Protein AF-A0A1W1VHI2-F1 (afdb_monomer_lite)

Sequence (92 aa):
MKRLRHSTVEPVFGSLIHHYGLRRIGMRGQAGAHKAMLLAAMAYNLKKLLNHRPTQFLSVALALPKPPPPPSTLPFQLRTKRRGLQRQQVQG

Radius of gyration: 27.75 Å; chains: 1; bounding box: 53×63×54 Å

Foldseek 3Di:
DQPPVNQDLDLPLVCCVPVVVLVDDPAPDPVRSVVVSVVVSNVVSVVCVVPDDDPVVVVVVVPDDDPDDDPPPDPDPPPPPPPDDPDDDDDD

Secondary structure (DSSP, 8-state):
---GGGTS-S--HHHHHHHS-TTS---SHHHHHHHHHHHHHHHHHHHHHHT---THHHHHHHHSPPPPPPPSS----------S--------

Structure (mmCIF, N/CA/C/O backbone):
data_AF-A0A1W1VHI2-F1
#
_entry.id   AF-A0A1W1VHI2-F1
#
loop_
_atom_site.group_PDB
_atom_site.id
_atom_site.type_symbol
_atom_site.label_atom_id
_atom_site.label_alt_id
_atom_site.label_comp_id
_atom_site.label_asym_id
_atom_site.label_entity_id
_atom_site.label_seq_id
_atom_site.pdbx_PDB_ins_code
_atom_site.Cartn_x
_atom_site.Cartn_y
_atom_site.Cartn_z
_atom_site.occupancy
_atom_site.B_iso_or_equiv
_atom_site.auth_seq_id
_atom_site.auth_comp_id
_atom_site.auth_asym_id
_atom_site.auth_atom_id
_atom_site.pdbx_PDB_model_num
ATOM 1 N N . MET A 1 1 ? 14.737 -14.891 -2.361 1.00 49.53 1 MET A N 1
ATOM 2 C CA . MET A 1 1 ? 13.573 -15.161 -3.238 1.00 49.53 1 MET A CA 1
ATOM 3 C C . MET A 1 1 ? 12.451 -14.190 -2.873 1.00 49.53 1 MET A C 1
ATOM 5 O O . MET A 1 1 ? 12.027 -14.174 -1.723 1.00 49.53 1 MET A O 1
ATOM 9 N N . LYS A 1 2 ? 12.026 -13.307 -3.785 1.00 55.56 2 LYS A N 1
ATOM 10 C CA . LYS A 1 2 ? 10.965 -12.321 -3.509 1.00 55.56 2 LYS A CA 1
ATOM 11 C C . LYS A 1 2 ? 9.647 -13.096 -3.346 1.00 55.56 2 LYS A C 1
ATOM 13 O O . LYS A 1 2 ? 9.219 -13.733 -4.301 1.00 55.56 2 LYS A O 1
ATOM 18 N N . ARG A 1 3 ? 9.044 -13.122 -2.145 1.00 59.41 3 ARG A N 1
ATOM 19 C CA . ARG A 1 3 ? 7.755 -13.818 -1.904 1.00 59.41 3 ARG A CA 1
ATOM 20 C C . ARG A 1 3 ? 6.746 -13.358 -2.962 1.00 59.41 3 ARG A C 1
ATOM 22 O O . ARG A 1 3 ? 6.590 -12.158 -3.110 1.00 59.41 3 ARG A O 1
ATOM 29 N N . LEU A 1 4 ? 6.053 -14.262 -3.656 1.00 60.00 4 LEU A N 1
ATOM 30 C CA . LEU A 1 4 ? 5.136 -13.957 -4.779 1.00 60.00 4 LEU A CA 1
ATOM 31 C C . LEU A 1 4 ? 4.014 -12.947 -4.436 1.00 60.00 4 LEU A C 1
ATOM 33 O O . LEU A 1 4 ? 3.555 -12.192 -5.286 1.00 60.00 4 LEU A O 1
ATOM 37 N N . ARG A 1 5 ? 3.640 -12.833 -3.155 1.00 57.44 5 ARG A N 1
ATOM 38 C CA . ARG A 1 5 ? 2.711 -11.800 -2.632 1.00 57.44 5 ARG A CA 1
ATOM 39 C C . ARG A 1 5 ? 3.281 -10.369 -2.730 1.00 57.44 5 ARG A C 1
ATOM 41 O O . ARG A 1 5 ? 2.572 -9.387 -2.897 1.00 57.44 5 ARG A O 1
ATOM 48 N N . HIS A 1 6 ? 4.608 -10.315 -2.724 1.00 57.94 6 HIS A N 1
ATOM 49 C CA . HIS A 1 6 ? 5.541 -9.305 -3.211 1.00 57.94 6 HIS A CA 1
ATOM 50 C C . HIS A 1 6 ? 5.215 -8.504 -4.461 1.00 57.94 6 HIS A C 1
ATOM 52 O O . HIS A 1 6 ? 5.595 -7.343 -4.567 1.00 57.94 6 HIS A O 1
ATOM 58 N N . SER A 1 7 ? 4.627 -9.165 -5.463 1.00 56.81 7 SER A N 1
ATOM 59 C CA . SER A 1 7 ? 4.664 -8.748 -6.877 1.00 56.81 7 SER A CA 1
ATOM 60 C C . SER A 1 7 ? 3.305 -8.370 -7.453 1.00 56.81 7 SER A C 1
ATOM 62 O O . SER A 1 7 ? 3.276 -7.544 -8.355 1.00 56.81 7 SER A O 1
ATOM 64 N N . THR A 1 8 ? 2.199 -8.838 -6.877 1.00 60.09 8 THR A N 1
ATOM 65 C CA . THR A 1 8 ? 0.849 -8.556 -7.401 1.00 60.09 8 THR A CA 1
ATOM 66 C C . THR A 1 8 ? 0.242 -7.283 -6.795 1.00 60.09 8 THR A C 1
ATOM 68 O O . THR A 1 8 ? 0.644 -6.850 -5.711 1.00 60.09 8 THR A O 1
ATOM 71 N N . VAL A 1 9 ? -0.665 -6.645 -7.536 1.00 53.69 9 VAL A N 1
ATOM 72 C CA . VAL A 1 9 ? -1.387 -5.400 -7.210 1.00 53.69 9 VAL A CA 1
ATOM 73 C C . VAL A 1 9 ? -2.585 -5.716 -6.303 1.00 53.69 9 VAL A C 1
ATOM 75 O O . VAL A 1 9 ? -3.732 -5.499 -6.667 1.00 53.69 9 VAL A O 1
ATOM 78 N N . GLU A 1 10 ? -2.340 -6.283 -5.124 1.00 59.09 10 GLU A N 1
ATOM 79 C CA . GLU A 1 10 ? -3.398 -6.570 -4.145 1.00 59.09 10 GLU A CA 1
ATOM 80 C C . GLU A 1 10 ? -3.225 -5.710 -2.892 1.00 59.09 10 GLU A C 1
ATOM 82 O O . GLU A 1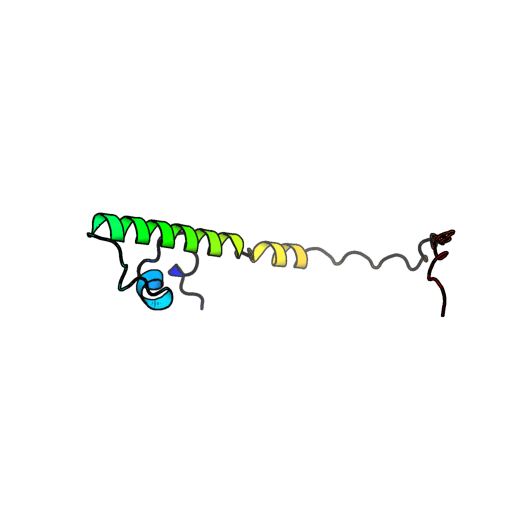 10 ? -2.096 -5.344 -2.552 1.00 59.09 10 GLU A O 1
ATOM 87 N N . PRO A 1 11 ? -4.315 -5.344 -2.196 1.00 64.75 11 PRO A N 1
ATOM 88 C CA . PRO A 1 11 ? -4.222 -4.609 -0.946 1.00 64.75 11 PRO A CA 1
ATOM 89 C C . PRO A 1 11 ? -3.590 -5.496 0.132 1.00 64.75 11 PRO A C 1
ATOM 91 O O . PRO A 1 11 ? -4.261 -6.276 0.805 1.00 64.75 11 PRO A O 1
ATOM 94 N N . VAL A 1 12 ? -2.269 -5.393 0.309 1.00 71.56 12 VAL A N 1
ATOM 95 C CA . VAL A 1 12 ? -1.553 -6.191 1.311 1.00 71.56 12 VAL A CA 1
ATOM 96 C C . VAL A 1 12 ? -1.754 -5.579 2.697 1.00 71.56 12 VAL A C 1
ATOM 98 O O . VAL A 1 12 ? -0.878 -4.903 3.239 1.00 71.56 12 VAL A O 1
ATOM 101 N N . PHE A 1 13 ? -2.920 -5.837 3.289 1.00 78.62 13 PHE A N 1
ATOM 102 C CA . PHE A 1 13 ? -3.275 -5.366 4.627 1.00 78.62 13 PHE A CA 1
ATOM 103 C C . PHE A 1 13 ? -2.240 -5.756 5.683 1.00 78.62 13 PHE A C 1
ATOM 105 O O . PHE A 1 13 ? -1.876 -4.924 6.506 1.00 78.62 13 PHE A O 1
ATOM 112 N N . GLY A 1 14 ? -1.673 -6.964 5.611 1.00 84.38 14 GLY A N 1
ATOM 113 C CA . GLY A 1 14 ? -0.613 -7.383 6.534 1.00 84.38 14 GLY A CA 1
ATOM 114 C C . GLY A 1 14 ? 0.614 -6.464 6.496 1.00 84.38 14 GLY A C 1
ATOM 115 O O . GLY A 1 14 ? 1.094 -6.027 7.538 1.00 84.38 14 GLY A O 1
ATOM 116 N N . SER A 1 15 ? 1.091 -6.095 5.304 1.00 85.00 15 SER A N 1
ATOM 117 C CA . SER A 1 15 ? 2.238 -5.188 5.171 1.00 85.00 15 SER A CA 1
ATOM 118 C C . SER A 1 15 ? 1.906 -3.784 5.660 1.00 85.00 15 SER A C 1
ATOM 120 O O . SER A 1 15 ? 2.726 -3.146 6.311 1.00 85.00 15 SER A O 1
ATOM 122 N N . LEU A 1 16 ? 0.696 -3.310 5.383 1.00 88.81 16 LEU A N 1
ATOM 123 C CA . LEU A 1 16 ? 0.224 -2.012 5.850 1.00 88.81 16 LEU A CA 1
ATOM 124 C C . LEU A 1 16 ? 0.155 -1.945 7.384 1.00 88.81 16 LEU A C 1
ATOM 126 O O . LEU A 1 16 ? 0.628 -0.982 7.986 1.00 88.81 16 LEU A O 1
ATOM 130 N N . ILE A 1 17 ? -0.353 -3.000 8.021 1.00 89.69 17 ILE A N 1
ATOM 131 C CA . ILE A 1 17 ? -0.490 -3.103 9.478 1.00 89.69 17 ILE A CA 1
ATOM 132 C C . ILE A 1 17 ? 0.880 -3.210 10.162 1.00 89.69 17 ILE A C 1
ATOM 134 O O . ILE A 1 17 ? 1.119 -2.516 11.151 1.00 89.69 17 ILE A O 1
ATOM 138 N N . HIS A 1 18 ? 1.776 -4.059 9.647 1.00 87.81 18 HIS A N 1
ATOM 139 C CA . HIS A 1 18 ? 3.044 -4.375 10.314 1.00 87.81 18 HIS A CA 1
ATOM 140 C C . HIS A 1 18 ? 4.212 -3.460 9.919 1.00 87.81 18 HIS A C 1
ATOM 142 O O . HIS A 1 18 ? 5.031 -3.145 10.774 1.00 87.81 18 HIS A O 1
ATOM 148 N N . HIS A 1 19 ? 4.296 -3.016 8.660 1.00 85.94 19 HIS A N 1
ATOM 149 C CA . HIS A 1 19 ? 5.425 -2.216 8.157 1.00 85.94 19 HIS A CA 1
ATOM 150 C C . HIS A 1 19 ? 5.099 -0.733 7.958 1.00 85.94 19 HIS A C 1
ATOM 152 O O . HIS A 1 19 ? 6.001 0.092 8.055 1.00 85.94 19 HIS A O 1
ATOM 158 N N . TYR A 1 20 ? 3.836 -0.383 7.696 1.00 88.25 20 TYR A N 1
ATOM 159 C CA . TYR A 1 20 ? 3.402 1.014 7.533 1.00 88.25 20 TYR A CA 1
ATOM 160 C C . TYR A 1 20 ? 2.663 1.564 8.761 1.00 88.25 20 TYR A C 1
ATOM 162 O O . TYR A 1 20 ? 2.090 2.648 8.703 1.00 88.25 20 TYR A O 1
ATOM 170 N N . GLY A 1 21 ? 2.667 0.832 9.880 1.00 89.94 21 GLY A N 1
ATOM 171 C CA . GLY A 1 21 ? 2.126 1.313 11.152 1.00 89.94 21 GLY A CA 1
ATOM 172 C C . GLY A 1 21 ? 0.599 1.433 11.206 1.00 89.94 21 GLY A C 1
ATOM 173 O O . GLY A 1 21 ? 0.073 2.028 12.143 1.00 89.94 21 GLY A O 1
ATOM 174 N N . LEU A 1 22 ? -0.142 0.835 10.267 1.00 92.38 22 LEU A N 1
ATOM 175 C CA . LEU A 1 22 ? -1.607 0.945 10.201 1.00 92.38 22 LEU A CA 1
ATOM 176 C C . LEU A 1 22 ? -2.349 0.005 11.168 1.00 92.38 22 LEU A C 1
ATOM 178 O O . LEU A 1 22 ? -3.538 -0.253 11.006 1.00 92.38 22 LEU A O 1
ATOM 182 N N . ARG A 1 23 ? -1.673 -0.490 12.214 1.00 91.38 23 ARG A N 1
ATOM 183 C CA . ARG A 1 23 ? -2.294 -1.279 13.293 1.00 91.38 23 ARG A CA 1
ATOM 184 C C . ARG A 1 23 ? -3.218 -0.442 14.184 1.00 91.38 23 ARG A C 1
ATOM 186 O O . ARG A 1 23 ? -4.181 -0.978 14.723 1.00 91.38 23 ARG A O 1
ATOM 193 N N . ARG A 1 24 ? -2.929 0.853 14.364 1.00 90.00 24 ARG A N 1
ATOM 194 C CA . ARG A 1 24 ? -3.755 1.791 15.146 1.00 90.00 24 ARG A CA 1
ATOM 195 C C . ARG A 1 24 ? -4.042 3.032 14.306 1.00 90.00 24 ARG A C 1
ATOM 197 O O . ARG A 1 24 ? -3.272 3.983 14.311 1.00 90.00 24 ARG A O 1
ATOM 204 N N . ILE A 1 25 ? -5.144 2.996 13.564 1.00 90.81 25 ILE A N 1
ATOM 205 C CA . ILE A 1 25 ? -5.574 4.102 12.705 1.00 90.81 25 ILE A CA 1
ATOM 206 C C . ILE A 1 25 ? -6.486 5.024 13.522 1.00 90.81 25 ILE A C 1
ATOM 208 O O . ILE A 1 25 ? -7.473 4.560 14.088 1.00 90.81 25 ILE A O 1
ATOM 212 N N . GLY A 1 26 ? -6.182 6.324 13.564 1.00 91.62 26 GLY A N 1
ATOM 213 C CA . GLY A 1 26 ? -6.941 7.345 14.306 1.00 91.62 26 GLY A CA 1
ATOM 214 C C . GLY A 1 26 ? -8.293 7.729 13.687 1.00 91.62 26 GLY A C 1
ATOM 215 O O . GLY A 1 26 ? -8.700 8.881 13.780 1.00 91.62 26 GLY A O 1
ATOM 216 N N . MET A 1 27 ? -8.972 6.796 13.017 1.00 93.25 27 MET A N 1
ATOM 217 C CA . MET A 1 27 ? -10.267 7.028 12.374 1.00 93.25 27 MET A CA 1
ATOM 218 C C . MET A 1 27 ? -11.398 6.560 13.289 1.00 93.25 27 MET A C 1
ATOM 220 O O . MET A 1 27 ? -11.322 5.491 13.897 1.00 93.25 27 MET A O 1
ATOM 224 N N . ARG A 1 28 ? -12.479 7.342 13.369 1.00 93.25 28 ARG A N 1
ATOM 225 C CA . ARG A 1 28 ? -13.639 6.997 14.195 1.00 93.25 28 ARG A CA 1
ATOM 226 C C . ARG A 1 28 ? -14.463 5.898 13.517 1.00 93.25 28 ARG A C 1
ATOM 228 O O . ARG A 1 28 ? -14.998 6.092 12.427 1.00 93.25 28 ARG A O 1
ATOM 235 N N . GLY A 1 29 ? -14.584 4.758 14.191 1.00 93.31 29 GLY A N 1
ATOM 236 C CA . GLY A 1 29 ? -15.397 3.626 13.748 1.00 93.31 29 GLY A CA 1
ATOM 237 C C . GLY A 1 29 ? -14.758 2.762 12.655 1.00 93.31 29 GLY A C 1
ATOM 238 O O . GLY A 1 29 ? -13.856 3.172 11.922 1.00 93.31 29 GLY A O 1
ATOM 239 N N . GLN A 1 30 ? -15.269 1.535 12.531 1.00 92.19 30 GLN A N 1
ATOM 240 C CA . GLN A 1 30 ? -14.733 0.517 11.621 1.00 92.19 30 GLN A CA 1
ATOM 241 C C . GLN A 1 30 ? -14.806 0.943 10.149 1.00 92.19 30 GLN A C 1
ATOM 243 O O . GLN A 1 30 ? -13.861 0.723 9.393 1.00 92.19 30 GLN A O 1
ATOM 248 N N . ALA A 1 31 ? -15.896 1.596 9.741 1.00 93.94 31 ALA A N 1
ATOM 249 C CA . ALA A 1 31 ? -16.079 2.042 8.361 1.00 93.94 31 ALA A CA 1
ATOM 250 C C . ALA A 1 31 ? -15.030 3.088 7.938 1.00 93.94 31 ALA A C 1
ATOM 252 O O . ALA A 1 31 ? -14.512 3.027 6.823 1.00 93.94 31 ALA A O 1
ATOM 253 N N . GLY A 1 32 ? -14.680 4.026 8.826 1.00 93.75 32 GLY A N 1
ATOM 254 C CA . GLY A 1 32 ? -13.646 5.032 8.566 1.00 93.75 32 GLY A CA 1
ATOM 255 C C . GLY A 1 32 ? -12.249 4.415 8.492 1.00 93.75 32 GLY A C 1
ATOM 256 O O . GLY A 1 32 ? -11.494 4.697 7.560 1.00 93.75 32 GLY A O 1
ATOM 257 N N . ALA A 1 33 ? -11.933 3.514 9.427 1.00 92.69 33 ALA A N 1
ATOM 258 C CA . ALA A 1 33 ? -10.671 2.777 9.425 1.00 92.69 33 ALA A CA 1
ATOM 259 C C . ALA A 1 33 ? -10.506 1.915 8.160 1.00 92.69 33 ALA A C 1
ATOM 261 O O . ALA A 1 33 ? -9.427 1.890 7.570 1.00 92.69 33 ALA A O 1
ATOM 262 N N . HIS A 1 34 ? -11.580 1.270 7.694 1.00 91.50 34 HIS A N 1
ATOM 263 C CA . HIS A 1 34 ? -11.564 0.465 6.472 1.00 91.50 34 HIS A CA 1
ATOM 264 C C . HIS A 1 34 ? -11.303 1.309 5.214 1.00 91.50 34 HIS A C 1
ATOM 266 O O . HIS A 1 34 ? -10.478 0.938 4.382 1.00 91.50 34 HIS A O 1
ATOM 272 N N . LYS A 1 35 ? -11.926 2.488 5.096 1.00 93.19 35 LYS A N 1
ATOM 273 C CA . LYS A 1 35 ? -11.660 3.417 3.983 1.00 93.19 35 LYS A CA 1
ATOM 274 C C . LYS A 1 35 ? -10.206 3.898 3.974 1.00 93.19 35 LYS A C 1
ATOM 276 O O . LYS A 1 35 ? -9.567 3.885 2.925 1.00 93.19 35 LYS A O 1
ATOM 281 N N . ALA A 1 36 ? -9.663 4.263 5.138 1.00 93.00 36 ALA A N 1
ATOM 282 C CA . ALA A 1 36 ? -8.260 4.666 5.265 1.00 93.00 36 ALA A CA 1
ATOM 283 C C . ALA A 1 36 ? -7.294 3.529 4.889 1.00 93.00 36 ALA A C 1
ATOM 285 O O . ALA A 1 36 ? -6.320 3.752 4.171 1.00 93.00 36 ALA A O 1
ATOM 286 N N . MET A 1 37 ? -7.600 2.301 5.315 1.00 92.69 37 MET A N 1
ATOM 287 C CA . MET A 1 37 ? -6.872 1.091 4.924 1.00 92.69 37 MET A CA 1
ATOM 288 C C . MET A 1 37 ? -6.852 0.882 3.407 1.00 92.69 37 MET A C 1
ATOM 290 O O . MET A 1 37 ? -5.793 0.614 2.842 1.00 92.69 37 MET A O 1
ATOM 294 N N . LEU A 1 38 ? -8.002 1.024 2.739 1.00 92.50 38 LEU A N 1
ATOM 295 C CA . LEU A 1 38 ? -8.102 0.887 1.284 1.00 92.50 38 LEU A CA 1
ATOM 296 C C . LEU A 1 38 ? -7.314 1.978 0.550 1.00 92.50 38 LEU A C 1
ATOM 298 O O . LEU A 1 38 ? -6.588 1.671 -0.394 1.00 92.50 38 LEU A O 1
ATOM 302 N N . LEU A 1 39 ? -7.387 3.229 1.014 1.00 93.06 39 LEU A N 1
ATOM 303 C CA . LEU A 1 39 ? -6.605 4.334 0.451 1.00 93.06 39 LEU A CA 1
ATOM 304 C C . LEU A 1 39 ? -5.098 4.090 0.581 1.00 93.06 39 LEU A C 1
ATOM 306 O O . LEU A 1 39 ? -4.357 4.240 -0.392 1.00 93.06 39 LEU A O 1
ATOM 310 N N . ALA A 1 40 ? -4.639 3.657 1.756 1.00 92.69 40 ALA A N 1
ATOM 311 C CA . ALA A 1 40 ? -3.237 3.319 1.968 1.00 92.69 40 ALA A CA 1
ATOM 312 C C . ALA A 1 40 ? -2.785 2.148 1.083 1.00 92.69 40 ALA A C 1
ATOM 314 O O . ALA A 1 40 ? -1.677 2.163 0.544 1.00 92.69 40 ALA A O 1
ATOM 315 N N . ALA A 1 41 ? -3.652 1.154 0.886 1.00 91.44 41 ALA A N 1
ATOM 316 C CA . ALA A 1 41 ? -3.389 0.036 -0.007 1.00 91.44 41 ALA A CA 1
ATOM 317 C C . ALA A 1 41 ? -3.271 0.461 -1.474 1.00 91.44 41 ALA A C 1
ATOM 319 O O . ALA A 1 41 ? -2.337 0.036 -2.157 1.00 91.44 41 ALA A O 1
ATOM 320 N N . MET A 1 42 ? -4.164 1.336 -1.943 1.00 91.56 42 MET A N 1
ATOM 321 C CA . MET A 1 42 ? -4.071 1.928 -3.278 1.00 91.56 42 MET A CA 1
ATOM 322 C C . MET A 1 42 ? -2.762 2.705 -3.441 1.00 91.56 42 MET A C 1
ATOM 324 O O . MET A 1 42 ? -2.022 2.452 -4.388 1.00 91.56 42 MET A O 1
ATOM 328 N N . ALA A 1 43 ? -2.414 3.576 -2.490 1.00 92.25 43 ALA A N 1
ATOM 329 C CA . ALA A 1 43 ? -1.173 4.350 -2.532 1.00 92.25 43 ALA A CA 1
ATOM 330 C C . ALA A 1 43 ? 0.083 3.458 -2.553 1.00 92.25 43 ALA A C 1
ATOM 332 O O . ALA A 1 43 ? 1.012 3.703 -3.326 1.00 92.25 43 ALA A O 1
ATOM 333 N N . TYR A 1 44 ? 0.103 2.388 -1.752 1.00 89.12 44 TYR A N 1
ATOM 334 C CA . TYR A 1 44 ? 1.186 1.402 -1.758 1.00 89.12 44 TYR A CA 1
ATOM 335 C C . TYR A 1 44 ? 1.321 0.712 -3.122 1.00 89.12 44 TYR A C 1
ATOM 337 O O . TYR A 1 44 ? 2.427 0.602 -3.662 1.00 89.12 44 TYR A O 1
ATOM 345 N N . ASN A 1 45 ? 0.197 0.293 -3.702 1.00 85.19 45 ASN A N 1
ATOM 346 C CA . ASN A 1 45 ? 0.167 -0.346 -5.011 1.00 85.19 45 ASN A CA 1
ATOM 347 C C . ASN A 1 45 ? 0.626 0.605 -6.126 1.00 85.19 45 ASN A C 1
ATOM 349 O O . ASN A 1 45 ? 1.427 0.201 -6.970 1.00 85.19 45 ASN A O 1
ATOM 353 N N . LEU A 1 46 ? 0.222 1.877 -6.083 1.00 89.25 46 LEU A N 1
ATOM 354 C CA . LEU A 1 46 ? 0.687 2.907 -7.016 1.00 89.25 46 LEU A CA 1
ATOM 355 C C . LEU A 1 46 ? 2.197 3.145 -6.889 1.00 89.25 46 LEU A C 1
ATOM 357 O O . LEU A 1 46 ? 2.916 3.085 -7.885 1.00 89.25 46 LEU A O 1
ATOM 361 N N . LYS A 1 47 ? 2.719 3.312 -5.666 1.00 88.81 47 LYS A N 1
ATOM 362 C CA . LYS A 1 47 ? 4.168 3.436 -5.416 1.00 88.81 47 LYS A CA 1
ATOM 363 C C . LYS A 1 47 ? 4.943 2.252 -6.000 1.00 88.81 47 LYS A C 1
ATOM 365 O O . LYS A 1 47 ? 6.042 2.419 -6.530 1.00 88.81 47 LYS A O 1
ATOM 370 N N . LYS A 1 48 ? 4.399 1.044 -5.877 1.00 84.38 48 LYS A N 1
ATOM 371 C CA . LYS A 1 48 ? 5.017 -0.181 -6.387 1.00 84.38 48 LYS A CA 1
ATOM 372 C C . LYS A 1 48 ? 4.996 -0.246 -7.915 1.00 84.38 48 LYS A C 1
ATOM 374 O O . LYS A 1 48 ? 6.000 -0.654 -8.494 1.00 84.38 48 LYS A O 1
ATOM 379 N N . LEU A 1 49 ? 3.897 0.173 -8.543 1.00 86.31 49 LEU A N 1
ATOM 380 C CA . LEU A 1 49 ? 3.772 0.262 -9.998 1.00 86.31 49 LEU A CA 1
ATOM 381 C C . LEU A 1 49 ? 4.789 1.251 -10.581 1.00 86.31 49 LEU A C 1
ATOM 383 O O . LEU A 1 49 ? 5.505 0.907 -11.513 1.00 86.31 49 LEU A O 1
ATOM 387 N N . LEU A 1 50 ? 4.923 2.438 -9.984 1.00 89.12 50 LEU A N 1
ATOM 388 C CA . LEU A 1 50 ? 5.872 3.462 -10.442 1.00 89.12 50 LEU A CA 1
ATOM 389 C C . LEU A 1 50 ? 7.338 3.014 -10.335 1.00 89.12 50 LEU A C 1
ATOM 391 O O . LEU A 1 50 ? 8.168 3.370 -11.166 1.00 89.12 50 LEU A O 1
ATOM 395 N N . ASN A 1 51 ? 7.663 2.201 -9.328 1.00 85.25 51 ASN A N 1
ATOM 396 C CA . ASN A 1 51 ? 9.003 1.641 -9.147 1.00 85.25 51 ASN A CA 1
ATOM 397 C C . ASN A 1 51 ? 9.215 0.317 -9.903 1.00 85.25 51 ASN A C 1
ATOM 399 O O . ASN A 1 51 ? 10.259 -0.326 -9.748 1.00 85.25 51 ASN A O 1
ATOM 403 N N . HIS A 1 52 ? 8.242 -0.129 -10.700 1.00 84.00 52 HIS A N 1
ATOM 404 C CA . HIS A 1 52 ? 8.344 -1.378 -11.437 1.00 84.00 52 HIS A CA 1
ATOM 405 C C . HIS A 1 52 ? 9.308 -1.227 -12.621 1.00 84.00 52 HIS A C 1
ATOM 407 O O . HIS A 1 52 ? 9.054 -0.492 -13.571 1.00 84.00 52 HIS A O 1
ATOM 413 N N . ARG A 1 53 ? 10.427 -1.955 -12.574 1.00 79.19 53 ARG A N 1
ATOM 414 C CA . ARG A 1 53 ? 11.342 -2.133 -13.707 1.00 79.19 53 ARG A CA 1
ATOM 415 C C . ARG A 1 53 ? 11.147 -3.551 -14.237 1.00 79.19 53 ARG A C 1
ATOM 417 O O . ARG A 1 53 ? 11.599 -4.488 -13.573 1.00 79.19 53 ARG A O 1
ATOM 424 N N . PRO A 1 54 ? 10.446 -3.745 -15.365 1.00 71.75 54 PRO A N 1
ATOM 425 C CA . PRO A 1 54 ? 10.247 -5.083 -15.888 1.00 71.75 54 PRO A CA 1
ATOM 426 C C . PRO A 1 54 ? 11.592 -5.606 -16.389 1.00 71.75 54 PRO A C 1
ATOM 428 O O . PRO A 1 54 ? 12.304 -4.956 -17.154 1.00 71.75 54 PRO A O 1
ATOM 431 N N . THR A 1 55 ? 11.955 -6.795 -15.922 1.00 64.69 55 THR A N 1
ATOM 432 C CA . THR A 1 55 ? 13.246 -7.434 -16.205 1.00 64.69 55 THR A CA 1
ATOM 433 C C . THR A 1 55 ? 13.427 -7.729 -17.702 1.00 64.69 55 THR A C 1
ATOM 435 O O . THR A 1 55 ? 14.551 -7.863 -18.173 1.00 64.69 55 THR A O 1
ATOM 438 N N . GLN A 1 56 ? 12.326 -7.751 -18.463 1.00 60.50 56 GLN A N 1
ATOM 439 C CA . GLN A 1 56 ? 12.294 -8.101 -19.883 1.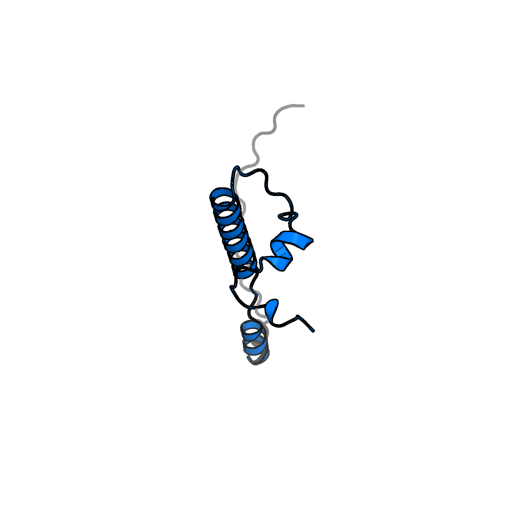00 60.50 56 GLN A CA 1
ATOM 440 C C . GLN A 1 56 ? 12.967 -7.070 -20.807 1.00 60.50 56 GLN A C 1
ATOM 442 O O . GLN A 1 56 ? 13.548 -7.463 -21.814 1.00 60.50 56 GLN A O 1
ATOM 447 N N . PHE A 1 57 ? 12.980 -5.770 -20.477 1.00 59.03 57 PHE A N 1
ATOM 448 C CA . PHE A 1 57 ? 13.666 -4.793 -21.342 1.00 59.03 57 PHE A CA 1
ATOM 449 C C . PHE A 1 57 ? 15.189 -4.957 -21.321 1.00 59.03 57 PHE A C 1
ATOM 451 O O . PHE A 1 57 ? 15.839 -4.757 -22.343 1.00 59.03 57 PHE A O 1
ATOM 458 N N . LEU A 1 58 ? 15.765 -5.357 -20.182 1.00 57.94 58 LEU A N 1
ATOM 459 C CA . LEU A 1 58 ? 17.208 -5.578 -20.084 1.00 57.94 58 LEU A CA 1
ATOM 460 C C . LEU A 1 58 ? 17.637 -6.825 -20.861 1.00 57.94 58 LEU A C 1
ATOM 462 O O . LEU A 1 58 ? 18.651 -6.780 -21.547 1.00 57.94 58 LEU A O 1
ATOM 466 N N . SER A 1 59 ? 16.858 -7.911 -20.814 1.00 62.66 59 SER A N 1
ATOM 467 C CA . SER A 1 59 ? 17.175 -9.128 -21.572 1.00 62.66 59 SER A CA 1
ATOM 468 C C . SER A 1 59 ? 17.072 -8.920 -23.082 1.00 62.66 59 SER A C 1
ATOM 470 O O . SER A 1 59 ? 17.913 -9.426 -23.815 1.00 62.66 59 SER A O 1
ATOM 472 N N . VAL A 1 60 ? 16.085 -8.146 -23.550 1.00 67.75 60 VAL A N 1
ATOM 473 C CA . VAL A 1 60 ? 15.951 -7.819 -24.979 1.00 67.75 60 VAL A CA 1
ATOM 474 C C . VAL A 1 60 ? 17.106 -6.928 -25.441 1.00 67.75 60 VAL A C 1
ATOM 476 O O . VAL A 1 60 ? 17.709 -7.211 -26.468 1.00 67.75 60 VAL A O 1
ATOM 479 N N . ALA A 1 61 ? 17.475 -5.903 -24.666 1.00 66.19 61 ALA A N 1
ATOM 480 C CA . ALA A 1 61 ? 18.607 -5.034 -24.995 1.00 66.19 61 ALA A CA 1
ATOM 481 C C . ALA A 1 61 ? 19.958 -5.773 -24.992 1.00 66.19 61 ALA A C 1
ATOM 483 O O . ALA A 1 61 ? 20.823 -5.458 -25.802 1.00 66.19 61 ALA A O 1
ATOM 484 N N . LEU A 1 62 ? 20.134 -6.763 -24.109 1.00 71.19 62 LEU A N 1
ATOM 485 C CA . LEU A 1 62 ? 21.321 -7.626 -24.073 1.00 71.19 62 LEU A CA 1
ATOM 486 C C . LEU A 1 62 ? 21.364 -8.640 -25.225 1.00 71.19 62 LEU A C 1
ATOM 488 O O . LEU A 1 62 ? 22.448 -9.046 -25.629 1.00 71.19 62 LEU A O 1
ATOM 492 N N . ALA A 1 63 ? 20.204 -9.057 -25.738 1.00 77.38 63 ALA A N 1
ATOM 493 C CA . ALA A 1 63 ? 20.101 -9.963 -26.880 1.00 77.38 63 ALA A CA 1
ATOM 494 C C . ALA A 1 63 ? 20.322 -9.254 -28.228 1.00 77.38 63 ALA A C 1
ATOM 496 O O . ALA A 1 63 ? 20.550 -9.920 -29.238 1.00 77.38 63 ALA A O 1
ATOM 497 N N . LEU A 1 64 ? 20.258 -7.918 -28.261 1.00 80.38 64 LEU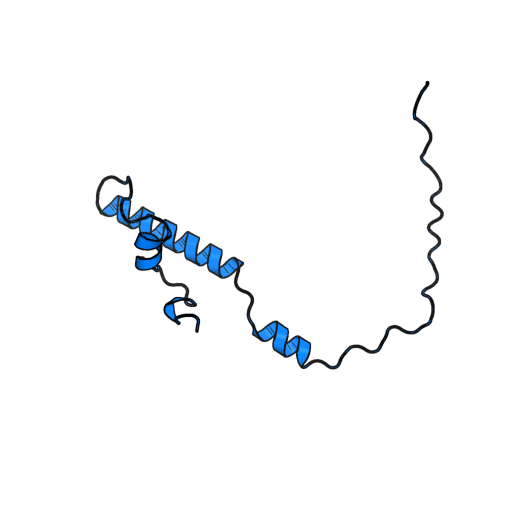 A N 1
ATOM 498 C CA . LEU A 1 64 ? 20.595 -7.148 -29.452 1.00 80.38 64 LEU A CA 1
ATOM 499 C C . LEU A 1 64 ? 22.115 -7.152 -29.680 1.00 80.38 64 LEU A C 1
ATOM 501 O O . LEU A 1 64 ? 22.887 -7.006 -28.729 1.00 80.38 64 LEU A O 1
ATOM 505 N N . PRO A 1 65 ? 22.570 -7.273 -30.939 1.00 81.19 65 PRO A N 1
ATOM 506 C CA . PRO A 1 65 ? 23.984 -7.145 -31.252 1.00 81.19 65 PRO A CA 1
ATOM 507 C C . PRO A 1 65 ? 24.479 -5.750 -30.848 1.00 81.19 65 PRO A C 1
ATOM 509 O O . PRO A 1 65 ? 23.800 -4.745 -31.076 1.00 81.19 65 PRO A O 1
ATOM 512 N N . LYS A 1 66 ? 25.671 -5.684 -30.240 1.00 79.38 66 LYS A N 1
ATOM 513 C CA . LYS A 1 66 ? 26.299 -4.414 -29.851 1.00 79.38 66 LYS A CA 1
ATOM 514 C C . LYS A 1 66 ? 26.382 -3.504 -31.087 1.00 79.38 66 LYS A C 1
ATOM 516 O O . LYS A 1 66 ? 26.879 -3.966 -32.117 1.00 79.38 66 LYS A O 1
ATOM 521 N N . PRO A 1 67 ? 25.925 -2.239 -31.011 1.00 80.94 67 PRO A N 1
ATOM 522 C CA . PRO A 1 67 ? 26.022 -1.334 -32.146 1.00 80.94 67 PRO A CA 1
ATOM 523 C C . PRO A 1 67 ? 27.491 -1.190 -32.568 1.00 80.94 67 PRO A C 1
ATOM 525 O O . PRO A 1 67 ? 28.376 -1.203 -31.699 1.00 80.94 67 PRO A O 1
ATOM 528 N N . PRO A 1 68 ? 27.766 -1.077 -33.880 1.00 83.19 68 PRO A N 1
ATOM 529 C CA . PRO A 1 68 ? 29.125 -0.908 -34.368 1.00 83.19 68 PRO A CA 1
ATOM 530 C C . PRO A 1 68 ? 29.762 0.326 -33.711 1.00 83.19 68 PRO A C 1
ATOM 532 O O . PRO A 1 68 ? 29.056 1.301 -33.425 1.00 83.19 68 PRO A O 1
ATOM 535 N N . PRO A 1 69 ? 31.077 0.290 -33.427 1.00 82.56 69 PRO A N 1
ATOM 536 C CA . PRO A 1 69 ? 31.766 1.437 -32.857 1.00 82.56 69 PRO A CA 1
ATOM 537 C C . PRO A 1 69 ? 31.545 2.662 -33.755 1.00 82.56 69 PRO A C 1
ATOM 539 O O . PRO A 1 69 ? 31.514 2.513 -34.982 1.00 82.56 69 PRO A O 1
ATOM 542 N N . PRO A 1 70 ? 31.373 3.863 -33.170 1.00 80.38 70 PRO A N 1
ATOM 543 C CA . PRO A 1 70 ? 31.236 5.069 -33.968 1.00 80.38 70 PRO A CA 1
ATOM 544 C C . PRO A 1 70 ? 32.455 5.188 -34.894 1.00 80.38 70 PRO A C 1
ATOM 546 O O . PRO A 1 70 ? 33.573 4.880 -34.461 1.00 80.38 70 PRO A O 1
ATOM 549 N N . PRO A 1 71 ? 32.261 5.599 -36.159 1.00 78.25 71 PRO A N 1
ATOM 550 C CA . PRO A 1 71 ? 33.375 5.785 -37.074 1.00 78.25 71 PRO A CA 1
ATOM 551 C C . PRO A 1 71 ? 34.382 6.752 -36.443 1.00 78.25 71 PRO A C 1
ATOM 553 O O . PRO A 1 71 ? 34.006 7.790 -35.903 1.00 78.25 71 PRO A O 1
ATOM 556 N N . SER A 1 72 ? 35.670 6.417 -36.524 1.00 69.06 72 SER A N 1
ATOM 557 C CA . SER A 1 72 ? 36.794 7.242 -36.049 1.00 69.06 72 SER A CA 1
ATOM 558 C C . SER A 1 72 ? 36.943 8.568 -36.806 1.00 69.06 72 SER A C 1
ATOM 560 O O . SER A 1 72 ? 37.861 9.346 -36.546 1.00 69.06 72 SER A O 1
ATOM 562 N N . THR A 1 73 ? 36.033 8.857 -37.732 1.00 63.09 73 THR A 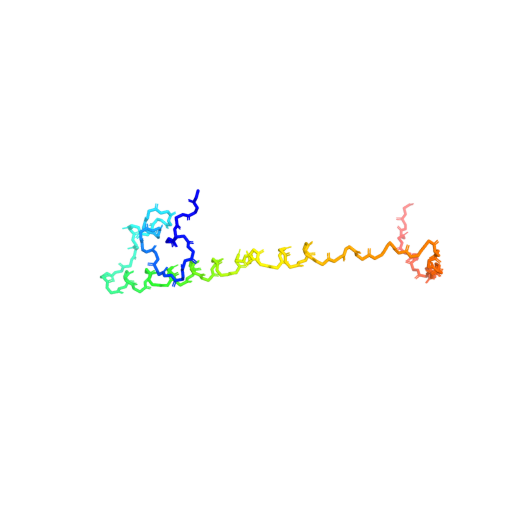N 1
ATOM 563 C CA . THR A 1 73 ? 35.890 10.162 -38.352 1.00 63.09 73 THR A CA 1
ATOM 564 C C . THR A 1 73 ? 35.430 11.145 -37.287 1.00 63.09 73 THR A C 1
ATOM 566 O O . THR A 1 73 ? 34.268 11.143 -36.883 1.00 63.09 73 THR A O 1
ATOM 569 N N . LEU A 1 74 ? 36.364 11.979 -36.824 1.00 59.66 74 LEU A N 1
ATOM 570 C CA . LEU A 1 74 ? 36.076 13.155 -36.010 1.00 59.66 74 LEU A CA 1
ATOM 571 C C . LEU A 1 74 ? 34.826 13.835 -36.583 1.00 59.66 74 LEU A C 1
ATOM 573 O O . LEU A 1 74 ? 34.883 14.303 -37.726 1.00 59.66 74 LEU A O 1
ATOM 577 N N . PRO A 1 75 ? 33.695 13.890 -35.855 1.00 52.19 75 PRO A N 1
ATOM 578 C CA . PRO A 1 75 ? 32.590 14.694 -36.317 1.00 52.19 75 PRO A CA 1
ATOM 579 C C . PRO A 1 75 ? 33.129 16.115 -36.318 1.00 52.19 75 PRO A C 1
ATOM 581 O O . PRO A 1 75 ? 33.602 16.609 -35.291 1.00 52.19 75 PRO A O 1
ATOM 584 N N . PHE A 1 76 ? 33.157 16.699 -37.513 1.00 57.75 76 PHE A N 1
ATOM 585 C CA . PHE A 1 76 ? 33.328 18.115 -37.781 1.00 57.75 76 PHE A CA 1
ATOM 586 C C . PHE A 1 76 ? 32.986 18.924 -36.529 1.00 57.75 76 PHE A C 1
ATOM 588 O O . PHE A 1 76 ? 31.819 19.018 -36.142 1.00 57.75 76 PHE A O 1
ATOM 595 N N . GLN A 1 77 ? 34.017 19.417 -35.834 1.00 55.59 77 GLN A N 1
ATOM 596 C CA . GLN A 1 77 ? 33.806 20.224 -34.647 1.00 55.59 77 GLN A CA 1
ATOM 597 C C . GLN A 1 77 ? 33.058 21.466 -35.106 1.00 55.59 77 GLN A C 1
ATOM 599 O O . GLN A 1 77 ? 33.649 22.369 -35.702 1.00 55.59 77 GLN A O 1
ATOM 604 N N . LEU A 1 78 ? 31.754 21.516 -34.831 1.00 47.44 78 LEU A N 1
ATOM 605 C CA . LEU A 1 78 ? 31.010 22.760 -34.817 1.00 47.44 78 LEU A CA 1
ATOM 606 C C . LEU A 1 78 ? 31.666 23.616 -33.743 1.00 47.44 78 LEU A C 1
ATOM 608 O O . LEU A 1 78 ? 31.336 23.569 -32.560 1.00 47.44 78 LEU A O 1
ATOM 612 N N . ARG A 1 79 ? 32.667 24.371 -34.190 1.00 51.53 79 ARG A N 1
ATOM 613 C CA . ARG A 1 79 ? 33.331 25.438 -33.474 1.00 51.53 79 ARG A CA 1
ATOM 614 C C . ARG A 1 79 ? 32.265 26.483 -33.226 1.00 51.53 79 ARG A C 1
ATOM 616 O O . ARG A 1 79 ? 32.106 27.430 -33.994 1.00 51.53 79 ARG A O 1
ATOM 623 N N . THR A 1 80 ? 31.506 26.289 -32.151 1.00 50.28 80 THR A N 1
ATOM 624 C CA . THR A 1 80 ? 30.633 27.306 -31.591 1.00 50.28 80 THR A CA 1
ATOM 625 C C . THR A 1 80 ? 31.544 28.448 -31.174 1.00 50.28 80 THR A C 1
ATOM 627 O O . THR A 1 80 ? 32.128 28.460 -30.089 1.00 50.28 80 THR A O 1
ATOM 630 N N . LYS A 1 81 ? 31.731 29.395 -32.089 1.00 47.62 81 LYS A N 1
ATOM 631 C CA . LYS A 1 81 ? 32.346 30.683 -31.825 1.00 47.62 81 LYS A CA 1
ATOM 632 C C . LYS A 1 81 ? 31.402 31.384 -30.849 1.00 47.62 81 LYS A C 1
ATOM 634 O O . LYS A 1 81 ? 30.465 32.049 -31.280 1.00 47.62 81 LYS A O 1
ATOM 639 N N . ARG A 1 82 ? 31.615 31.190 -29.540 1.00 47.25 82 ARG A N 1
ATOM 640 C CA . ARG A 1 82 ? 31.038 32.024 -28.479 1.00 47.25 82 ARG A CA 1
ATOM 641 C C . ARG A 1 82 ? 31.511 33.458 -28.734 1.00 47.25 82 ARG A C 1
ATOM 643 O O . ARG A 1 82 ? 32.571 33.870 -28.276 1.00 47.25 82 ARG A O 1
ATOM 650 N N . ARG A 1 83 ? 30.760 34.191 -29.555 1.00 45.69 83 ARG A N 1
ATOM 651 C CA . ARG A 1 83 ? 30.825 35.645 -29.665 1.00 45.69 83 ARG A CA 1
ATOM 652 C C . ARG A 1 83 ? 29.768 36.207 -28.724 1.00 45.69 83 ARG A C 1
ATOM 654 O O . ARG A 1 83 ? 28.590 35.962 -28.938 1.00 45.69 83 ARG A O 1
ATOM 661 N N . GLY A 1 84 ? 30.229 36.989 -27.750 1.00 45.62 84 GLY A N 1
ATOM 662 C CA . GLY A 1 84 ? 29.435 38.000 -27.057 1.00 45.62 84 GLY A CA 1
ATOM 663 C C . GLY A 1 84 ? 28.680 37.509 -25.827 1.00 45.62 84 GLY A C 1
ATOM 664 O O . GLY A 1 84 ? 27.640 36.887 -25.963 1.00 45.62 84 GLY A O 1
ATOM 665 N N . LEU A 1 85 ? 29.223 37.823 -24.647 1.00 52.34 85 LEU A N 1
ATOM 666 C CA . LEU A 1 85 ? 28.561 38.480 -23.503 1.00 52.34 85 LEU A CA 1
ATOM 667 C C . LEU A 1 85 ? 29.323 38.152 -22.207 1.00 52.34 85 LEU A C 1
ATOM 669 O O . LEU A 1 85 ? 28.886 37.373 -21.373 1.00 52.34 85 LEU A O 1
ATOM 673 N N . GLN A 1 86 ? 30.488 38.777 -22.044 1.00 46.56 86 GLN A N 1
ATOM 674 C CA . GLN A 1 86 ? 30.966 39.204 -20.727 1.00 46.56 86 GLN A CA 1
ATOM 675 C C . GLN A 1 86 ? 31.495 40.632 -20.880 1.00 46.56 86 GLN A C 1
ATOM 677 O O . GLN A 1 86 ? 32.690 40.895 -20.936 1.00 46.56 86 GLN A O 1
ATOM 682 N N . ARG A 1 87 ? 30.558 41.567 -21.035 1.00 45.75 87 ARG A N 1
ATOM 683 C CA . ARG A 1 87 ? 30.696 42.879 -20.411 1.00 45.75 87 ARG A CA 1
ATOM 684 C C . ARG A 1 87 ? 29.820 42.828 -19.163 1.00 45.75 87 ARG A C 1
ATOM 686 O O . ARG A 1 87 ? 28.702 42.331 -19.258 1.00 45.75 87 ARG A O 1
ATOM 693 N N . GLN A 1 88 ? 30.343 43.396 -18.075 1.00 48.75 88 GLN A N 1
ATOM 694 C CA . GLN A 1 88 ? 29.640 43.836 -16.861 1.00 48.75 88 GLN A CA 1
A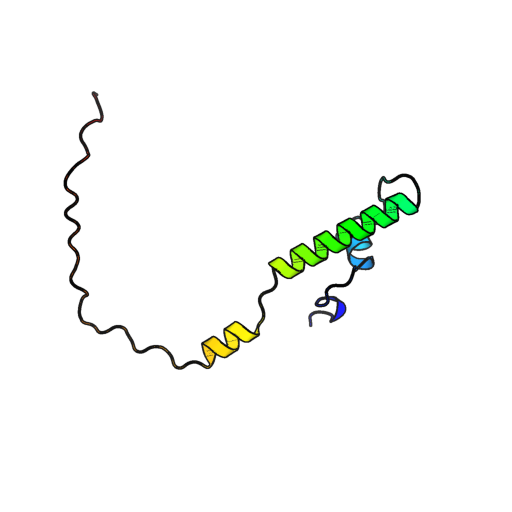TOM 695 C C . GLN A 1 88 ? 29.783 42.954 -15.603 1.00 48.75 88 GLN A C 1
ATOM 697 O O . GLN A 1 88 ? 28.863 42.268 -15.182 1.00 48.75 88 GLN A O 1
ATOM 702 N N . GLN A 1 89 ? 30.955 43.064 -14.974 1.00 44.16 89 GLN A N 1
ATOM 703 C CA . GLN A 1 89 ? 31.166 43.150 -13.517 1.00 44.16 89 GLN A CA 1
ATOM 704 C C . GLN A 1 89 ? 32.251 44.245 -13.385 1.00 44.16 89 GLN A C 1
ATOM 706 O O . GLN A 1 89 ? 33.388 44.018 -13.779 1.00 44.16 89 GLN A O 1
ATOM 711 N N . VAL A 1 90 ? 31.895 45.532 -13.390 1.00 47.00 90 VAL A N 1
ATOM 712 C CA . VAL A 1 90 ? 31.564 46.350 -12.209 1.00 47.00 90 VAL A CA 1
ATOM 713 C C . VAL A 1 90 ? 32.696 46.332 -11.171 1.00 47.00 90 VAL A C 1
ATOM 715 O O . VAL A 1 90 ? 32.821 45.387 -10.412 1.00 47.00 90 VAL A O 1
ATOM 718 N N . GLN A 1 91 ? 33.501 47.400 -11.234 1.00 39.44 91 GLN A N 1
ATOM 719 C CA . GLN A 1 91 ? 34.175 48.145 -10.157 1.00 39.44 91 GLN A CA 1
ATOM 720 C C . GLN A 1 91 ? 34.679 47.384 -8.917 1.00 39.44 91 GLN A C 1
ATOM 722 O O . GLN A 1 91 ? 33.899 46.917 -8.091 1.00 39.44 91 GLN A O 1
ATOM 727 N N . GLY A 1 92 ? 36.004 47.436 -8.757 1.00 39.62 92 GLY A N 1
ATOM 728 C CA . GLY A 1 92 ? 36.784 47.239 -7.537 1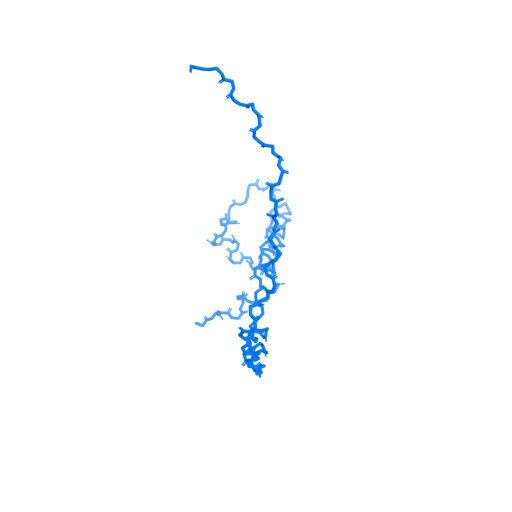.00 39.62 92 GLY A CA 1
ATOM 729 C C . GLY A 1 92 ? 38.216 47.662 -7.817 1.00 39.62 92 GLY A C 1
ATOM 730 O O . GLY A 1 92 ? 38.820 47.012 -8.697 1.00 39.62 92 GLY A O 1
#

Organism: NCBI:txid645990

pLDDT: mean 73.25, std 17.39, range [39.44, 93.94]

InterPro domains:
  IPR025668 Transposase DDE domain [PF13751] (3-50)